Protein AF-A0A7W3YF95-F1 (afdb_monomer_lite)

Foldseek 3Di:
DVVVLVVVLVVLLVVLQVLLVVLQVQLVVLQCQLPPDDDPCSVLSPLSSLLSNLSSLLSNLLSVLSNQVSVDPPRDPSSVVSNVSSVVSNCVSVVVVVVQCVVLVVVVFDDDPSDTHD

Radius of gyration: 18.32 Å; chains: 1; bounding box: 46×23×56 Å

Structure (mmCIF, N/CA/C/O backbone):
data_AF-A0A7W3YF95-F1
#
_entry.id   AF-A0A7W3YF95-F1
#
loop_
_atom_site.group_PDB
_atom_site.id
_atom_site.type_symbol
_atom_site.label_atom_id
_atom_site.label_alt_id
_atom_site.label_comp_id
_atom_site.label_asym_id
_atom_site.label_entity_id
_atom_site.label_seq_id
_atom_site.pdbx_PDB_ins_code
_atom_site.Cartn_x
_atom_site.Cartn_y
_atom_site.Cartn_z
_atom_site.occupancy
_atom_site.B_iso_or_equiv
_atom_site.auth_seq_id
_atom_site.auth_comp_id
_atom_site.auth_asym_id
_atom_site.auth_atom_id
_atom_site.pdbx_PDB_model_num
ATOM 1 N N . MET A 1 1 ? -15.198 -8.357 27.337 1.00 64.00 1 MET A N 1
ATOM 2 C CA . MET A 1 1 ? -15.247 -8.335 25.852 1.00 64.00 1 MET A CA 1
ATOM 3 C C . MET A 1 1 ? -14.897 -6.977 25.227 1.00 64.00 1 MET A C 1
ATOM 5 O O . MET A 1 1 ? -14.046 -6.956 24.349 1.00 64.00 1 MET A O 1
ATOM 9 N N . LYS A 1 2 ? -15.464 -5.840 25.678 1.00 70.44 2 LYS A N 1
ATOM 10 C CA . LYS A 1 2 ? -15.168 -4.498 25.109 1.00 70.44 2 LYS A CA 1
ATOM 11 C C . LYS A 1 2 ? -13.680 -4.102 25.142 1.00 70.44 2 LYS A C 1
ATOM 13 O O . LYS A 1 2 ? -13.171 -3.589 24.153 1.00 70.44 2 LYS A O 1
ATOM 18 N N . HIS A 1 3 ? -12.972 -4.401 26.234 1.00 74.56 3 HIS A N 1
ATOM 19 C CA . HIS A 1 3 ? -11.532 -4.120 26.350 1.00 74.56 3 HIS A CA 1
ATOM 20 C C . HIS A 1 3 ? -10.676 -4.912 25.347 1.00 74.56 3 HIS A C 1
ATOM 22 O O . HIS A 1 3 ? -9.730 -4.368 24.787 1.00 74.56 3 HIS A O 1
ATOM 28 N N . ILE A 1 4 ? -11.056 -6.161 25.056 1.00 82.81 4 ILE A N 1
ATOM 29 C CA . ILE A 1 4 ? -10.351 -7.033 24.102 1.00 82.81 4 ILE A CA 1
ATOM 30 C C . ILE A 1 4 ? -10.532 -6.511 22.669 1.00 82.81 4 ILE A C 1
ATOM 32 O O . ILE A 1 4 ? -9.559 -6.377 21.936 1.00 82.81 4 ILE A O 1
ATOM 36 N N . LEU A 1 5 ? -11.757 -6.129 22.290 1.00 82.31 5 LEU A N 1
ATOM 37 C CA . LEU A 1 5 ? -12.040 -5.509 20.987 1.00 82.31 5 LEU A CA 1
ATOM 38 C C . LEU A 1 5 ? -11.282 -4.188 20.799 1.00 82.31 5 LEU A C 1
ATOM 40 O O . LEU A 1 5 ? -10.748 -3.932 19.724 1.00 82.31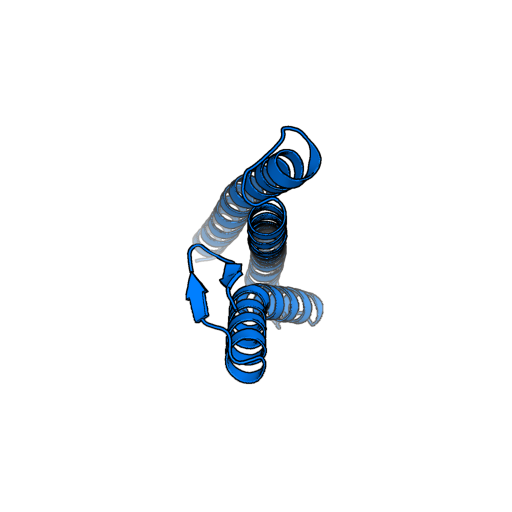 5 LEU A O 1
ATOM 44 N N . GLY A 1 6 ? -11.192 -3.372 21.854 1.00 85.00 6 GLY A N 1
ATOM 45 C CA . GLY A 1 6 ? -10.395 -2.146 21.843 1.00 85.00 6 GLY A CA 1
ATOM 46 C C . GLY A 1 6 ? -8.906 -2.414 21.612 1.00 85.00 6 GLY A C 1
ATOM 47 O O . GLY A 1 6 ? -8.300 -1.752 20.773 1.00 85.00 6 GLY A O 1
ATOM 48 N N . ALA A 1 7 ? -8.335 -3.403 22.306 1.00 88.75 7 ALA A N 1
ATOM 49 C CA . ALA A 1 7 ? -6.935 -3.788 22.144 1.00 88.75 7 ALA A CA 1
ATOM 50 C C . ALA A 1 7 ? -6.641 -4.324 20.732 1.00 88.75 7 ALA A C 1
ATOM 52 O O . ALA A 1 7 ? -5.705 -3.857 20.087 1.00 88.75 7 ALA A O 1
ATOM 53 N N . ILE A 1 8 ? -7.483 -5.227 20.215 1.00 88.56 8 ILE A N 1
ATOM 54 C CA . ILE A 1 8 ? -7.357 -5.781 18.855 1.00 88.56 8 ILE A CA 1
ATOM 55 C C . ILE A 1 8 ? -7.405 -4.668 17.806 1.00 88.56 8 ILE A C 1
ATOM 57 O O . ILE A 1 8 ? -6.591 -4.645 16.889 1.00 88.56 8 ILE A O 1
ATOM 61 N N . ARG A 1 9 ? -8.327 -3.713 17.957 1.00 89.31 9 ARG A N 1
ATOM 62 C CA . ARG A 1 9 ? -8.480 -2.583 17.036 1.00 89.31 9 ARG A CA 1
ATOM 63 C C . ARG A 1 9 ? -7.191 -1.773 16.896 1.00 89.31 9 ARG A C 1
ATOM 65 O O . ARG A 1 9 ? -6.783 -1.439 15.787 1.00 89.31 9 ARG A O 1
ATOM 72 N N . TRP A 1 10 ? -6.573 -1.438 18.025 1.00 92.94 10 TRP A N 1
ATOM 73 C CA . TRP A 1 10 ? -5.323 -0.686 18.042 1.00 92.94 10 TRP A CA 1
ATO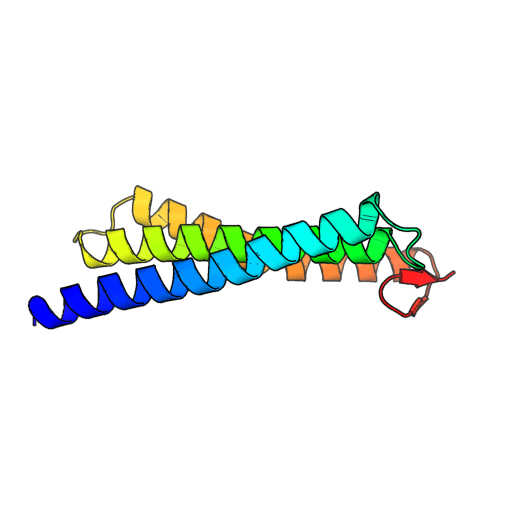M 74 C C . TRP A 1 10 ? -4.155 -1.516 17.523 1.00 92.94 10 TRP A C 1
ATOM 76 O O . TRP A 1 10 ? -3.362 -1.005 16.741 1.00 92.94 10 TRP A O 1
ATOM 86 N N . LEU A 1 11 ? -4.084 -2.796 17.891 1.00 94.19 11 LEU A N 1
ATOM 87 C CA . LEU A 1 11 ? -3.046 -3.705 17.412 1.00 94.19 11 LEU A CA 1
ATOM 88 C C . LEU A 1 11 ? -3.069 -3.836 15.884 1.00 94.19 11 LEU A C 1
ATOM 90 O O . LEU A 1 11 ? -2.025 -3.704 15.251 1.00 94.19 11 LEU A O 1
ATOM 94 N N . LEU A 1 12 ? -4.252 -4.013 15.286 1.00 92.69 12 LEU A N 1
ATOM 95 C CA . LEU A 1 12 ? -4.423 -4.054 13.831 1.00 92.69 12 LEU A CA 1
ATOM 96 C C . LEU A 1 12 ? -3.994 -2.741 13.171 1.00 92.69 12 LEU A C 1
ATOM 98 O O . LEU A 1 12 ? -3.267 -2.764 12.182 1.00 92.69 12 LEU A O 1
ATOM 102 N N . LEU A 1 13 ? -4.396 -1.597 13.736 1.00 94.56 13 LEU A N 1
ATOM 103 C CA . LEU A 1 13 ? -3.999 -0.293 13.211 1.00 94.56 13 LEU A CA 1
ATOM 104 C C . LEU A 1 13 ? -2.476 -0.119 13.241 1.00 94.56 13 LEU A C 1
ATOM 106 O O . LEU A 1 13 ? -1.892 0.249 12.226 1.00 94.56 13 LEU A O 1
ATOM 110 N N . PHE A 1 14 ? -1.824 -0.408 14.370 1.00 97.06 14 PHE A N 1
ATOM 111 C CA . PHE A 1 14 ? -0.372 -0.278 14.486 1.00 97.06 14 PHE A CA 1
ATOM 112 C C . PHE A 1 14 ? 0.370 -1.235 13.556 1.00 97.06 14 PHE A C 1
ATOM 114 O O . PHE A 1 14 ? 1.316 -0.811 12.898 1.00 97.06 14 PHE A O 1
ATOM 121 N N . ALA A 1 15 ? -0.082 -2.485 13.435 1.00 96.38 15 ALA A N 1
ATOM 122 C CA . ALA A 1 15 ? 0.501 -3.441 12.497 1.00 96.38 15 ALA A CA 1
ATOM 123 C C . ALA A 1 15 ? 0.426 -2.923 11.049 1.00 96.38 15 ALA A C 1
ATOM 125 O O . ALA A 1 15 ? 1.431 -2.909 10.340 1.00 96.38 15 ALA A O 1
ATOM 126 N N . CYS A 1 16 ? -0.740 -2.418 10.637 1.00 96.62 16 CYS A N 1
ATOM 127 C CA . CYS A 1 16 ? -0.943 -1.816 9.323 1.00 96.62 16 CYS A CA 1
ATOM 128 C C . CYS A 1 16 ? -0.102 -0.551 9.102 1.00 96.62 16 CYS A C 1
ATOM 130 O O . CYS A 1 16 ? 0.427 -0.362 8.009 1.00 96.62 16 CYS A O 1
ATOM 132 N N . LEU A 1 17 ? 0.045 0.307 10.115 1.00 97.56 17 LEU A N 1
ATOM 133 C CA . LEU A 1 17 ? 0.872 1.514 10.028 1.00 97.56 17 LEU A CA 1
ATOM 134 C C . LEU A 1 17 ? 2.356 1.174 9.883 1.00 97.56 17 LEU A C 1
ATOM 136 O O . LEU A 1 17 ? 3.020 1.732 9.015 1.00 97.56 17 LEU A O 1
ATOM 140 N N . ILE A 1 18 ? 2.867 0.242 10.692 1.00 98.06 18 ILE A N 1
ATOM 141 C CA . ILE A 1 18 ? 4.266 -0.199 10.634 1.00 98.06 18 ILE A CA 1
ATOM 142 C C . ILE A 1 18 ? 4.557 -0.839 9.275 1.00 98.06 18 ILE A C 1
ATOM 144 O O . ILE A 1 18 ? 5.522 -0.465 8.608 1.00 98.06 18 ILE A O 1
ATOM 148 N N . TRP A 1 19 ? 3.700 -1.762 8.831 1.00 97.62 19 TRP A N 1
ATOM 149 C CA . TRP A 1 19 ? 3.858 -2.415 7.534 1.00 97.62 19 TRP A CA 1
ATOM 150 C C . TRP A 1 19 ? 3.745 -1.421 6.372 1.00 97.62 19 TRP A C 1
ATOM 152 O O . TRP A 1 19 ? 4.577 -1.423 5.466 1.00 97.62 19 TRP A O 1
ATOM 162 N N . GLY A 1 20 ? 2.771 -0.511 6.424 1.00 97.44 20 GLY A N 1
ATOM 163 C CA . GLY A 1 20 ? 2.604 0.534 5.419 1.00 97.44 20 GLY A CA 1
ATOM 164 C C . GLY A 1 20 ? 3.806 1.475 5.343 1.00 97.44 20 GLY A C 1
ATOM 165 O O . GLY A 1 20 ? 4.261 1.790 4.246 1.00 97.44 20 GLY A O 1
ATOM 166 N N . ALA A 1 21 ? 4.380 1.865 6.484 1.00 98.00 21 ALA A N 1
ATOM 167 C CA . ALA A 1 21 ? 5.579 2.699 6.537 1.00 98.00 21 ALA A CA 1
ATOM 168 C C . ALA A 1 21 ? 6.811 1.982 5.961 1.00 98.00 21 ALA A C 1
ATOM 170 O O . ALA A 1 21 ? 7.568 2.584 5.199 1.00 98.00 21 ALA A O 1
ATOM 171 N N . LEU A 1 22 ? 6.983 0.688 6.258 1.00 97.94 22 LEU A N 1
ATOM 172 C CA . LEU A 1 22 ? 8.045 -0.136 5.674 1.00 97.94 22 LEU A CA 1
ATOM 173 C C . LEU A 1 22 ? 7.938 -0.175 4.142 1.00 97.94 22 LEU A C 1
ATOM 175 O O . LEU A 1 22 ? 8.932 0.005 3.433 1.00 97.94 22 LEU A O 1
ATOM 179 N N . GLN A 1 23 ? 6.724 -0.381 3.628 1.00 97.75 23 GLN A N 1
ATOM 180 C CA . GLN A 1 23 ? 6.475 -0.439 2.191 1.00 97.75 23 GLN A CA 1
ATOM 181 C C . GLN A 1 23 ? 6.660 0.922 1.526 1.00 97.75 23 GLN A C 1
ATOM 183 O O . GLN A 1 23 ? 7.291 0.993 0.474 1.00 97.75 23 GLN A O 1
ATOM 188 N N . LEU A 1 24 ? 6.206 2.003 2.163 1.00 97.81 24 LEU A N 1
ATOM 189 C CA . LEU A 1 24 ? 6.402 3.362 1.669 1.00 97.81 24 LEU A CA 1
ATOM 190 C C . LEU A 1 24 ? 7.888 3.727 1.599 1.00 97.81 24 LEU A C 1
ATOM 192 O O . LEU A 1 24 ? 8.342 4.234 0.578 1.00 97.81 24 LEU A O 1
ATOM 196 N N . ASN A 1 25 ? 8.663 3.400 2.636 1.00 98.19 25 ASN A N 1
ATOM 197 C CA . ASN A 1 25 ? 10.111 3.598 2.635 1.00 98.19 25 ASN A CA 1
ATOM 198 C C . ASN A 1 25 ? 10.781 2.837 1.481 1.00 98.19 25 ASN A C 1
ATOM 200 O O . ASN A 1 25 ? 11.588 3.392 0.739 1.00 98.19 25 ASN A O 1
ATOM 204 N N . GLY A 1 26 ? 10.393 1.577 1.270 1.00 96.00 26 GLY A N 1
ATOM 205 C CA . GLY A 1 26 ? 10.880 0.796 0.137 1.00 96.00 26 GLY A CA 1
ATOM 206 C C . GLY A 1 26 ? 10.448 1.350 -1.225 1.00 96.00 26 GLY A C 1
ATOM 207 O O . GLY A 1 26 ? 11.204 1.241 -2.186 1.00 96.00 26 GLY A O 1
ATOM 208 N N . ALA A 1 27 ? 9.258 1.950 -1.323 1.00 96.44 27 ALA A N 1
ATOM 209 C CA . ALA A 1 27 ? 8.784 2.605 -2.540 1.00 96.44 27 ALA A CA 1
ATOM 210 C C . ALA A 1 27 ? 9.612 3.856 -2.861 1.00 96.44 27 ALA A C 1
ATOM 212 O O . ALA A 1 27 ? 10.035 4.023 -4.001 1.00 96.44 27 ALA A O 1
ATOM 213 N N . VAL A 1 28 ? 9.900 4.688 -1.853 1.00 96.62 28 VAL A N 1
ATOM 214 C CA . VAL A 1 28 ? 10.771 5.867 -1.988 1.00 96.62 28 VAL A CA 1
ATOM 215 C C . VAL A 1 28 ? 12.176 5.452 -2.411 1.00 96.62 28 VAL A C 1
ATOM 217 O O . VAL A 1 28 ? 12.719 6.021 -3.354 1.00 96.62 28 VAL A O 1
ATOM 220 N N . PHE A 1 29 ? 12.739 4.421 -1.777 1.00 94.50 29 PHE A N 1
ATOM 221 C CA . PHE A 1 29 ? 14.044 3.886 -2.160 1.00 94.50 29 PHE A CA 1
ATOM 222 C C . PHE A 1 29 ? 14.063 3.394 -3.613 1.00 94.50 29 PHE A C 1
ATOM 224 O O . PHE A 1 29 ? 14.962 3.748 -4.369 1.00 94.50 29 PHE A O 1
ATOM 231 N N . ALA A 1 30 ? 13.063 2.612 -4.026 1.00 93.12 30 ALA A N 1
ATOM 232 C CA . ALA A 1 30 ? 12.982 2.097 -5.389 1.00 93.12 30 ALA A CA 1
ATOM 233 C C . ALA A 1 30 ? 12.785 3.221 -6.423 1.00 93.12 30 ALA A C 1
ATOM 235 O O . ALA A 1 30 ? 13.411 3.197 -7.478 1.00 93.12 30 ALA A O 1
ATOM 236 N N . ALA A 1 31 ? 11.977 4.238 -6.111 1.00 93.69 31 ALA A N 1
ATOM 237 C CA . ALA A 1 31 ? 11.813 5.413 -6.966 1.00 93.69 31 ALA A CA 1
ATOM 238 C C . ALA A 1 31 ? 13.123 6.205 -7.096 1.00 93.69 31 ALA A C 1
ATOM 240 O O . ALA A 1 31 ? 13.495 6.616 -8.194 1.00 93.69 31 ALA A O 1
ATOM 241 N N . TRP A 1 32 ? 13.860 6.363 -5.995 1.00 93.50 32 TRP A N 1
ATOM 242 C CA . TRP A 1 32 ? 15.185 6.973 -6.012 1.00 93.50 32 TRP A CA 1
ATOM 243 C C . TRP A 1 32 ? 16.191 6.146 -6.825 1.00 93.50 32 TRP A C 1
ATOM 245 O O . TRP A 1 32 ? 16.931 6.714 -7.618 1.00 93.50 32 TRP A O 1
ATOM 255 N N . ALA A 1 33 ? 16.182 4.815 -6.710 1.00 90.81 33 ALA A N 1
ATOM 256 C CA . ALA A 1 33 ? 17.042 3.928 -7.497 1.00 90.81 33 ALA A CA 1
ATOM 257 C C . ALA A 1 33 ? 16.707 3.931 -9.003 1.00 90.81 33 ALA A C 1
ATOM 259 O O . ALA A 1 33 ? 17.585 3.687 -9.830 1.00 90.81 33 ALA A O 1
ATOM 260 N N . ALA A 1 34 ? 15.453 4.221 -9.364 1.00 89.00 34 ALA A N 1
ATOM 261 C CA . ALA A 1 34 ? 15.033 4.380 -10.753 1.00 89.00 34 ALA A CA 1
ATOM 262 C C . ALA A 1 34 ? 15.491 5.717 -11.363 1.00 89.00 34 ALA A C 1
ATOM 264 O O . ALA A 1 34 ? 15.831 5.754 -12.543 1.00 89.00 34 ALA A O 1
ATOM 265 N N . ALA A 1 35 ? 15.483 6.803 -10.578 1.00 85.38 35 ALA A N 1
ATOM 266 C CA . ALA A 1 35 ? 15.706 8.167 -11.072 1.00 85.38 35 ALA A CA 1
ATOM 267 C C . ALA A 1 35 ? 17.100 8.754 -10.774 1.00 85.38 35 ALA A C 1
ATOM 269 O O . ALA A 1 35 ? 17.515 9.694 -11.444 1.00 85.38 35 ALA A O 1
ATOM 270 N N . GLY A 1 36 ? 17.789 8.265 -9.742 1.00 78.50 36 GLY A N 1
ATOM 271 C CA . GLY A 1 36 ? 19.018 8.855 -9.210 1.00 78.50 36 GLY A CA 1
ATOM 272 C C . GLY A 1 36 ? 20.292 8.298 -9.857 1.00 78.50 36 GLY A C 1
ATOM 273 O O . GLY A 1 36 ? 20.787 8.877 -10.822 1.00 78.50 36 GLY A O 1
ATOM 274 N N . PRO A 1 37 ? 20.892 7.228 -9.306 1.00 78.81 37 PRO A N 1
ATOM 275 C CA . PRO A 1 37 ? 22.112 6.638 -9.856 1.00 78.81 37 PRO A CA 1
ATOM 276 C C . PRO A 1 37 ? 21.840 5.855 -11.155 1.00 78.81 37 PRO A C 1
ATOM 278 O O . PRO A 1 37 ? 20.739 5.328 -11.327 1.00 78.81 37 PRO A O 1
ATOM 281 N N . PRO A 1 38 ? 22.836 5.705 -12.056 1.00 76.88 38 PRO A N 1
ATOM 282 C CA . PRO A 1 38 ? 22.709 4.835 -13.221 1.00 76.88 38 PRO A CA 1
ATOM 283 C C . PRO A 1 38 ? 22.492 3.392 -12.755 1.00 76.88 38 PRO A C 1
ATOM 285 O O . PRO A 1 38 ? 23.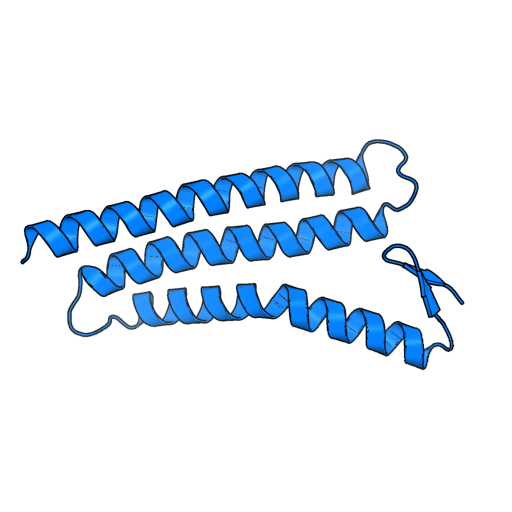414 2.722 -12.291 1.00 76.88 38 PRO A O 1
ATOM 288 N N . SER A 1 39 ? 21.249 2.924 -12.841 1.00 78.12 39 SER A N 1
ATOM 289 C CA . SER A 1 39 ? 20.887 1.542 -12.551 1.00 78.12 39 SER A CA 1
ATOM 290 C C . SER A 1 39 ? 20.798 0.747 -13.850 1.00 78.12 39 SER A C 1
ATOM 292 O O . SER A 1 39 ? 20.401 1.263 -14.893 1.00 78.12 39 SER A O 1
ATOM 294 N N . ALA A 1 40 ? 21.165 -0.534 -13.800 1.00 80.19 40 ALA A N 1
ATOM 295 C CA . ALA A 1 40 ? 21.111 -1.411 -14.971 1.00 80.19 40 ALA A CA 1
ATOM 296 C C . ALA A 1 40 ? 19.673 -1.682 -15.467 1.00 80.19 40 ALA A C 1
ATOM 298 O O . ALA A 1 40 ? 19.489 -2.159 -16.585 1.00 80.19 40 ALA A O 1
ATOM 299 N N . ASN A 1 41 ? 18.657 -1.408 -14.636 1.00 83.19 41 ASN A N 1
ATOM 300 C CA . ASN A 1 41 ? 17.246 -1.624 -14.955 1.00 83.19 41 ASN A CA 1
ATOM 301 C C . ASN A 1 41 ? 16.333 -0.595 -14.242 1.00 83.19 41 ASN A C 1
ATOM 303 O O . ASN A 1 41 ? 15.676 -0.940 -13.253 1.00 83.19 41 ASN A O 1
ATOM 307 N N . PRO A 1 42 ? 16.281 0.667 -14.708 1.00 86.25 42 PRO A N 1
ATOM 308 C CA . PRO A 1 42 ? 15.469 1.715 -14.078 1.00 86.25 42 PRO A CA 1
ATOM 309 C C . PRO A 1 42 ? 13.962 1.428 -14.170 1.00 86.25 42 PRO A C 1
ATOM 311 O O . PRO A 1 42 ? 13.222 1.690 -13.222 1.00 86.25 42 PRO A O 1
ATOM 314 N N . GLU A 1 43 ? 13.518 0.811 -15.268 1.00 84.75 43 GLU A N 1
ATOM 315 C CA . GLU A 1 43 ? 12.140 0.348 -15.490 1.00 84.75 43 GLU A CA 1
ATOM 316 C C . GLU A 1 43 ? 11.697 -0.647 -14.402 1.00 84.75 43 GLU A C 1
ATOM 318 O O . GLU A 1 43 ? 10.626 -0.503 -13.808 1.00 84.75 43 GLU A O 1
ATOM 323 N N . GLY A 1 44 ? 12.550 -1.626 -14.077 1.00 86.38 44 GLY A N 1
ATOM 324 C CA . GLY A 1 44 ? 12.295 -2.604 -13.017 1.00 86.38 44 GLY A CA 1
ATOM 325 C C . GLY A 1 44 ? 12.190 -1.961 -11.632 1.00 86.38 44 GLY A C 1
ATOM 326 O O . GLY A 1 44 ? 11.292 -2.294 -10.856 1.00 86.38 44 GLY A O 1
ATOM 327 N N . TRP A 1 45 ? 13.047 -0.983 -11.328 1.00 90.81 45 TRP A N 1
ATOM 328 C CA . TRP A 1 45 ? 12.961 -0.224 -10.077 1.00 90.81 45 TRP A CA 1
ATOM 329 C C . TRP A 1 45 ? 11.676 0.602 -9.983 1.00 90.81 45 TRP A C 1
ATOM 331 O O . TRP A 1 45 ? 11.022 0.597 -8.938 1.00 90.81 45 TRP A O 1
ATOM 341 N N . LEU A 1 46 ? 11.251 1.234 -11.079 1.00 91.38 46 LEU A N 1
ATOM 342 C CA . LEU A 1 46 ? 9.978 1.952 -11.146 1.00 91.38 46 LEU A CA 1
ATOM 343 C C . LEU A 1 46 ? 8.781 0.998 -10.981 1.00 91.38 46 LEU A C 1
ATOM 345 O O . LEU A 1 46 ? 7.789 1.322 -10.318 1.00 91.38 46 LEU A O 1
ATOM 349 N N . PHE A 1 47 ? 8.875 -0.209 -11.546 1.00 90.00 47 PHE A N 1
ATOM 350 C CA . PHE A 1 47 ? 7.876 -1.259 -11.371 1.00 90.00 47 PHE A CA 1
ATOM 351 C C . PHE A 1 47 ? 7.729 -1.640 -9.893 1.00 90.00 47 PHE A C 1
ATOM 353 O O . PHE A 1 47 ? 6.618 -1.588 -9.354 1.00 90.00 47 PHE A O 1
ATOM 360 N N . VAL A 1 48 ? 8.850 -1.918 -9.218 1.00 91.38 48 VAL A N 1
ATOM 361 C CA . VAL A 1 48 ? 8.906 -2.225 -7.780 1.00 91.38 48 VAL A CA 1
ATOM 362 C C . VAL A 1 48 ? 8.377 -1.065 -6.935 1.00 91.38 48 VAL A C 1
ATOM 364 O O . VAL A 1 48 ? 7.603 -1.304 -6.005 1.00 91.38 48 VAL A O 1
ATOM 367 N N . ALA A 1 49 ? 8.743 0.178 -7.261 1.00 94.44 49 ALA A N 1
ATOM 368 C CA . ALA A 1 49 ? 8.276 1.369 -6.556 1.00 94.44 49 ALA A CA 1
ATOM 369 C C . ALA A 1 49 ? 6.744 1.467 -6.571 1.00 94.44 49 ALA A C 1
ATOM 371 O O . ALA A 1 49 ? 6.125 1.619 -5.518 1.00 94.44 49 ALA A O 1
ATOM 372 N N . GLY A 1 50 ? 6.126 1.287 -7.744 1.00 93.75 50 GLY A N 1
ATOM 373 C CA . GLY A 1 50 ? 4.668 1.286 -7.886 1.00 93.75 50 GLY A CA 1
ATOM 374 C C . GLY A 1 50 ? 3.986 0.180 -7.075 1.00 93.75 50 GLY A C 1
ATOM 375 O O . GLY A 1 50 ? 2.993 0.437 -6.396 1.00 93.75 50 GLY A O 1
ATOM 376 N N . ASN A 1 51 ? 4.542 -1.035 -7.073 1.00 94.69 51 ASN A N 1
ATOM 377 C CA . ASN A 1 51 ? 3.971 -2.155 -6.319 1.00 94.69 51 ASN A CA 1
ATOM 378 C C . ASN A 1 51 ? 4.063 -1.922 -4.806 1.00 94.69 51 ASN A C 1
ATOM 380 O O . ASN A 1 51 ? 3.092 -2.138 -4.082 1.00 94.69 51 ASN A O 1
ATOM 384 N N . ARG A 1 52 ? 5.210 -1.440 -4.315 1.00 95.81 52 ARG A N 1
ATOM 385 C CA . ARG A 1 52 ? 5.383 -1.108 -2.894 1.00 95.81 52 ARG A CA 1
ATOM 386 C C . ARG A 1 52 ? 4.487 0.048 -2.460 1.00 95.81 52 ARG A C 1
ATOM 388 O O . ARG A 1 52 ? 3.937 -0.003 -1.363 1.00 95.81 52 ARG A O 1
ATOM 395 N N . LEU A 1 53 ? 4.280 1.044 -3.322 1.00 96.88 53 LEU A N 1
ATOM 396 C CA . LEU A 1 53 ? 3.351 2.139 -3.055 1.00 96.88 53 LEU A CA 1
ATOM 397 C C . LEU A 1 53 ? 1.904 1.636 -2.938 1.00 96.88 53 LEU A C 1
ATOM 399 O O . LEU A 1 53 ? 1.197 2.034 -2.013 1.00 96.88 53 LEU A O 1
ATOM 403 N N . ALA A 1 54 ? 1.485 0.716 -3.813 1.00 96.69 54 ALA A N 1
ATOM 404 C CA . ALA A 1 54 ? 0.171 0.080 -3.726 1.00 96.69 54 ALA A CA 1
ATOM 405 C C . ALA A 1 54 ? 0.004 -0.696 -2.408 1.00 96.69 54 ALA A C 1
ATOM 407 O O . ALA A 1 54 ? -0.995 -0.515 -1.713 1.00 96.69 54 ALA A O 1
ATOM 408 N N . TRP A 1 55 ? 1.013 -1.473 -1.997 1.00 95.94 55 TRP A N 1
ATOM 409 C CA . TRP A 1 55 ? 1.018 -2.158 -0.699 1.00 95.94 55 TRP A CA 1
ATOM 410 C C . TRP A 1 55 ? 0.969 -1.196 0.494 1.00 95.94 55 TRP A C 1
ATOM 412 O O . TRP A 1 55 ? 0.263 -1.469 1.467 1.00 95.94 55 TRP A O 1
ATOM 422 N N . ALA A 1 56 ? 1.681 -0.068 0.434 1.00 97.62 56 ALA A N 1
ATOM 423 C CA . ALA A 1 56 ? 1.636 0.954 1.477 1.00 97.62 56 ALA A CA 1
ATOM 424 C C . ALA A 1 56 ? 0.229 1.558 1.604 1.00 97.62 56 ALA A C 1
ATOM 426 O O . ALA A 1 56 ? -0.347 1.565 2.693 1.00 97.62 56 ALA A O 1
ATOM 427 N N . GLY A 1 57 ? -0.359 1.977 0.478 1.00 97.38 57 GLY A N 1
ATOM 428 C CA . GLY A 1 57 ? -1.724 2.498 0.425 1.00 97.38 57 GLY A CA 1
ATOM 429 C C . GLY A 1 57 ? -2.753 1.483 0.923 1.00 97.38 57 GLY A C 1
ATOM 430 O O . GLY A 1 57 ? -3.575 1.813 1.777 1.00 97.38 57 GLY A O 1
ATOM 431 N N . ALA A 1 58 ? -2.659 0.227 0.475 1.00 97.25 58 ALA A N 1
ATOM 432 C CA . ALA A 1 58 ? -3.516 -0.859 0.942 1.00 97.25 58 ALA A CA 1
ATOM 433 C C . ALA A 1 58 ? -3.442 -1.035 2.462 1.00 97.25 58 ALA A C 1
ATOM 435 O O . ALA A 1 58 ? -4.470 -1.175 3.120 1.00 97.25 58 ALA A O 1
ATOM 436 N N . SER A 1 59 ? -2.236 -0.973 3.028 1.00 97.06 59 SER A N 1
ATOM 437 C CA . SER A 1 59 ? -2.010 -1.147 4.465 1.00 97.06 59 SER A CA 1
ATOM 438 C C . SER A 1 59 ? -2.641 -0.019 5.276 1.00 97.06 59 SER A C 1
ATOM 440 O O . SER A 1 59 ? -3.355 -0.286 6.240 1.00 97.06 59 SER A O 1
ATOM 442 N N . PHE A 1 60 ? -2.451 1.238 4.867 1.00 97.50 60 PHE A N 1
ATOM 443 C CA . PHE A 1 60 ? -3.049 2.383 5.559 1.00 97.50 60 PHE A CA 1
ATOM 444 C C . PHE A 1 60 ? -4.578 2.379 5.477 1.00 97.50 60 PHE A C 1
ATOM 446 O O . PHE A 1 60 ? -5.249 2.590 6.490 1.00 97.50 60 PHE A O 1
ATOM 453 N N . LEU A 1 61 ? -5.136 2.072 4.302 1.00 97.31 61 LEU A N 1
ATOM 454 C CA . LEU A 1 61 ? -6.583 1.985 4.108 1.00 97.31 61 LEU A CA 1
ATOM 455 C C . LEU A 1 61 ? -7.194 0.807 4.875 1.00 97.31 61 LEU A C 1
ATOM 457 O O . LEU A 1 61 ? -8.238 0.975 5.501 1.00 97.31 61 LEU A O 1
ATOM 461 N N . ALA A 1 62 ? -6.535 -0.355 4.897 1.00 96.06 62 ALA A N 1
ATOM 462 C CA . ALA A 1 62 ? -6.967 -1.505 5.687 1.00 96.06 62 ALA A CA 1
ATOM 463 C C . ALA A 1 62 ? -6.921 -1.206 7.190 1.00 96.06 62 ALA A C 1
ATOM 465 O O . ALA A 1 62 ? -7.888 -1.489 7.894 1.00 96.06 62 ALA A O 1
ATOM 466 N N . GLY A 1 63 ? -5.850 -0.573 7.678 1.00 94.88 63 GLY A N 1
ATOM 467 C CA . GLY A 1 63 ? -5.725 -0.156 9.074 1.00 94.88 63 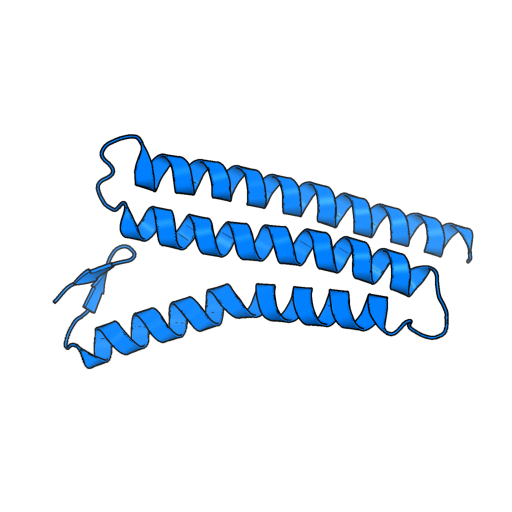GLY A CA 1
ATOM 468 C C . GLY A 1 63 ? -6.855 0.784 9.496 1.00 94.88 63 GLY A C 1
ATOM 469 O O . GLY A 1 63 ? -7.533 0.530 10.491 1.00 94.88 63 GLY A O 1
ATOM 470 N N . ALA A 1 64 ? -7.118 1.829 8.704 1.00 93.50 64 ALA A N 1
ATOM 471 C CA . ALA A 1 64 ? -8.215 2.764 8.948 1.00 93.50 64 ALA A CA 1
ATOM 472 C C . ALA A 1 64 ? -9.595 2.087 8.841 1.00 93.50 64 ALA A C 1
ATOM 474 O O . ALA A 1 64 ? -10.443 2.257 9.718 1.00 93.50 64 ALA A O 1
ATOM 475 N N . GLY A 1 65 ? -9.811 1.276 7.802 1.00 92.56 65 GLY A N 1
ATOM 476 C CA . GLY A 1 65 ? -11.058 0.555 7.562 1.00 92.56 65 GLY A CA 1
ATOM 477 C C . GLY A 1 65 ? -11.397 -0.415 8.693 1.00 92.56 65 GLY A C 1
ATOM 478 O O . GLY A 1 65 ? -12.498 -0.354 9.236 1.00 92.56 65 GLY A O 1
ATOM 479 N N . LEU A 1 66 ? -10.442 -1.251 9.115 1.00 91.56 66 LEU A N 1
ATOM 480 C CA . LEU A 1 66 ? -10.602 -2.178 10.240 1.00 91.56 66 LEU A CA 1
ATOM 481 C C . LEU A 1 66 ? -10.802 -1.435 11.564 1.00 91.56 66 LEU A C 1
ATOM 483 O O . LEU A 1 66 ? -11.630 -1.841 12.380 1.00 91.56 66 LEU A O 1
ATOM 487 N N . PHE A 1 67 ? -10.094 -0.322 11.773 1.00 90.94 67 PHE A N 1
ATOM 488 C CA . PHE A 1 67 ? -10.254 0.489 12.976 1.00 90.94 67 PHE A CA 1
ATOM 489 C C . PHE A 1 67 ? -11.685 1.030 13.112 1.00 90.94 67 PHE A C 1
ATOM 491 O O . PHE A 1 67 ? -12.286 0.947 14.187 1.00 90.94 67 PHE A O 1
ATOM 498 N N . LEU A 1 68 ? -12.254 1.542 12.019 1.00 88.75 68 LEU A N 1
ATOM 499 C CA . LEU A 1 68 ? -13.636 2.023 11.980 1.00 88.75 68 LEU A CA 1
ATOM 500 C C . LEU A 1 68 ? -14.644 0.870 12.090 1.00 88.75 68 LEU A C 1
ATOM 502 O O . LEU A 1 68 ? -15.590 0.961 12.870 1.00 88.75 68 LEU A O 1
ATOM 506 N N . LEU A 1 69 ? -14.399 -0.245 11.395 1.00 87.12 69 LEU A N 1
ATOM 507 C CA . LEU A 1 69 ? -15.257 -1.434 11.401 1.00 87.12 69 LEU A CA 1
ATOM 508 C C . LEU A 1 69 ? -15.431 -2.040 12.802 1.00 87.12 69 LEU A C 1
ATOM 510 O O . LEU A 1 69 ? -16.515 -2.487 13.166 1.00 87.12 69 LEU A O 1
ATOM 514 N N . VAL A 1 70 ? -14.360 -2.069 13.600 1.00 82.38 70 VAL A N 1
ATOM 515 C CA . VAL A 1 70 ? -14.399 -2.611 14.968 1.00 82.38 70 VAL A CA 1
ATOM 516 C C . VAL A 1 70 ? -15.068 -1.632 15.946 1.00 82.38 70 VAL A C 1
ATOM 518 O O . VAL A 1 70 ? -15.567 -2.055 16.990 1.00 82.38 70 VAL A O 1
ATOM 521 N N . ARG A 1 71 ? -15.107 -0.330 15.624 1.00 75.38 71 ARG A N 1
ATOM 522 C CA . ARG A 1 71 ? -15.748 0.709 16.447 1.00 75.38 71 ARG A CA 1
ATOM 523 C C . ARG A 1 71 ? -17.258 0.791 16.222 1.00 75.38 71 ARG A C 1
ATOM 525 O O . ARG A 1 71 ? -17.988 0.984 17.191 1.00 75.38 71 ARG A O 1
ATOM 532 N N . GLU A 1 72 ? -17.707 0.691 14.976 1.00 66.75 72 GLU A N 1
ATOM 533 C CA . GLU A 1 72 ? -19.087 0.986 14.586 1.00 66.75 72 GLU A CA 1
ATOM 534 C C . GLU A 1 72 ? -19.843 -0.281 14.165 1.00 66.75 72 GLU A C 1
ATOM 536 O O . GLU A 1 72 ? -19.413 -1.050 13.307 1.00 66.75 72 GLU A O 1
ATOM 541 N N . ARG A 1 73 ? -21.002 -0.504 14.792 1.00 69.81 73 ARG A N 1
ATOM 542 C CA . ARG A 1 73 ? -22.003 -1.490 14.371 1.00 69.81 73 ARG A CA 1
ATOM 543 C C . ARG A 1 73 ? -23.312 -0.723 14.164 1.00 69.81 73 ARG A C 1
ATOM 545 O O . ARG A 1 73 ? -23.779 -0.141 15.144 1.00 69.81 73 ARG A O 1
ATOM 552 N N . PRO A 1 74 ? -23.912 -0.707 12.957 1.00 71.69 74 PRO A N 1
ATOM 553 C CA . PRO A 1 74 ? -23.569 -1.451 11.730 1.00 71.69 74 PRO A CA 1
ATOM 554 C C . PRO A 1 74 ? -22.325 -0.928 10.981 1.00 71.69 74 PRO A C 1
ATOM 556 O O . PRO A 1 74 ? -21.821 0.147 11.283 1.00 71.69 74 PRO A O 1
ATOM 559 N N . ILE A 1 75 ? -21.839 -1.703 9.998 1.00 72.62 75 ILE A N 1
ATOM 560 C CA . ILE A 1 75 ? -20.696 -1.333 9.142 1.00 72.62 75 ILE A CA 1
ATOM 561 C C . ILE A 1 75 ? -21.009 -0.016 8.421 1.00 72.62 75 ILE A C 1
ATOM 563 O O . ILE A 1 75 ? -21.880 0.035 7.551 1.00 72.62 75 ILE A O 1
ATOM 567 N N . GLY A 1 76 ? -20.275 1.043 8.757 1.00 82.06 76 GLY A N 1
ATOM 568 C CA . GLY A 1 76 ? -20.363 2.315 8.050 1.00 82.06 76 GLY A CA 1
ATOM 569 C C . GLY A 1 76 ? -19.901 2.181 6.596 1.00 82.06 76 GLY A C 1
ATOM 570 O O . GLY A 1 76 ? -18.886 1.540 6.311 1.00 82.06 76 GLY A O 1
ATOM 571 N N . ARG A 1 77 ? -20.608 2.837 5.665 1.00 87.44 77 ARG A N 1
ATOM 572 C CA . ARG A 1 77 ? -20.251 2.871 4.229 1.00 87.44 77 ARG A CA 1
ATOM 573 C C . ARG A 1 77 ? -18.805 3.325 3.995 1.00 87.44 77 ARG A C 1
ATOM 575 O O . ARG A 1 77 ? -18.153 2.839 3.078 1.00 87.44 77 ARG A O 1
ATOM 582 N N . PHE A 1 78 ? -18.293 4.199 4.860 1.00 86.69 78 PHE A N 1
ATOM 583 C CA . PHE A 1 78 ? -16.903 4.654 4.835 1.00 86.69 78 PHE A CA 1
ATOM 584 C C . PHE A 1 78 ? -15.905 3.531 5.137 1.00 86.69 78 PHE A C 1
ATOM 586 O O . PHE A 1 78 ? -14.945 3.362 4.391 1.00 86.69 78 PHE A O 1
ATOM 593 N N . ALA A 1 79 ? -16.146 2.724 6.176 1.00 90.25 79 ALA A N 1
ATOM 594 C CA . ALA A 1 79 ? -15.286 1.586 6.502 1.00 90.25 79 ALA A CA 1
ATOM 595 C C . ALA A 1 79 ? -15.277 0.558 5.359 1.00 90.25 79 ALA A C 1
ATOM 597 O O . ALA A 1 79 ? -14.216 0.075 4.975 1.00 90.25 79 ALA A O 1
ATOM 598 N N . ALA A 1 80 ? -16.443 0.287 4.763 1.00 91.69 80 ALA A N 1
ATOM 599 C CA . ALA A 1 80 ? -16.546 -0.583 3.593 1.00 91.69 80 ALA A CA 1
ATOM 600 C C . ALA A 1 80 ? -15.770 -0.025 2.388 1.00 91.69 80 ALA A C 1
ATOM 602 O O . ALA A 1 80 ? -14.993 -0.753 1.778 1.00 91.69 80 ALA A O 1
ATOM 603 N N . GLY A 1 81 ? -15.921 1.268 2.080 1.00 94.69 81 GLY A N 1
ATOM 604 C CA . GLY A 1 81 ? -15.195 1.925 0.990 1.00 94.69 81 GLY A CA 1
ATOM 605 C C . GLY A 1 81 ? -13.674 1.846 1.151 1.00 94.69 81 GLY A C 1
ATOM 606 O O . GLY A 1 81 ? -12.976 1.515 0.195 1.00 94.69 81 GLY A O 1
ATOM 607 N N . LEU A 1 82 ? -13.162 2.064 2.368 1.00 94.25 82 LEU A N 1
ATOM 608 C CA . LEU A 1 82 ? -11.733 1.933 2.674 1.00 94.25 82 LEU A CA 1
ATOM 609 C C . LEU A 1 82 ? -11.227 0.502 2.467 1.00 94.25 82 LEU A C 1
ATOM 611 O O . LEU A 1 82 ? -10.165 0.310 1.883 1.00 94.25 82 LEU A O 1
ATOM 615 N N . LEU A 1 83 ? -11.987 -0.501 2.911 1.00 94.75 83 LEU A N 1
ATOM 616 C CA . LEU A 1 83 ? -11.609 -1.907 2.751 1.00 94.75 83 LEU A CA 1
ATOM 617 C C . LEU A 1 83 ? -11.661 -2.358 1.287 1.00 94.75 83 LEU A C 1
ATOM 619 O O . LEU A 1 83 ? -10.779 -3.092 0.852 1.00 94.75 83 LEU A O 1
ATOM 623 N N . ILE A 1 84 ? -12.642 -1.886 0.511 1.00 96.31 84 ILE A N 1
ATOM 624 C CA . ILE A 1 84 ? -12.715 -2.143 -0.934 1.00 96.31 84 ILE A CA 1
ATOM 625 C C . ILE A 1 84 ? -11.513 -1.512 -1.640 1.00 96.31 84 ILE A C 1
ATOM 627 O O . ILE A 1 84 ? -10.836 -2.185 -2.412 1.00 96.31 84 ILE A O 1
ATOM 631 N N . ALA A 1 85 ? -11.201 -0.248 -1.353 1.00 96.62 85 ALA A N 1
ATOM 632 C CA . ALA A 1 85 ? -10.038 0.419 -1.932 1.00 96.62 85 ALA A CA 1
ATOM 633 C C . ALA A 1 85 ? -8.722 -0.281 -1.544 1.00 96.62 85 ALA A C 1
ATOM 635 O O . ALA A 1 85 ? -7.863 -0.490 -2.398 1.00 96.62 85 ALA A O 1
ATOM 636 N N . ALA A 1 86 ? -8.589 -0.712 -0.284 1.00 96.19 86 ALA A N 1
ATOM 637 C CA . ALA A 1 86 ? -7.448 -1.501 0.170 1.00 96.19 86 ALA A CA 1
ATOM 638 C C . ALA A 1 86 ? -7.323 -2.816 -0.611 1.00 96.19 86 ALA A C 1
ATOM 640 O O . ALA A 1 86 ? -6.240 -3.150 -1.083 1.00 96.19 86 ALA A O 1
ATOM 641 N N . PHE A 1 87 ? -8.435 -3.530 -0.798 1.00 96.56 87 PHE A N 1
ATOM 642 C CA . PHE A 1 87 ? -8.477 -4.764 -1.574 1.00 96.56 87 PHE A CA 1
ATOM 643 C C . PHE A 1 87 ? -8.051 -4.543 -3.031 1.00 96.56 87 PHE A C 1
ATOM 645 O O . PHE A 1 87 ? -7.193 -5.265 -3.532 1.00 96.56 87 PHE A O 1
ATOM 652 N N . LEU A 1 88 ? -8.575 -3.508 -3.694 1.00 96.94 88 LEU A N 1
ATOM 653 C CA . LEU A 1 88 ? -8.194 -3.169 -5.069 1.00 96.94 88 LEU A CA 1
ATOM 654 C C . LEU A 1 88 ? -6.693 -2.870 -5.197 1.00 96.94 88 LEU A C 1
ATOM 656 O O . LEU A 1 88 ? -6.060 -3.319 -6.152 1.00 96.94 88 LEU A O 1
ATOM 660 N N . LEU A 1 89 ? -6.101 -2.176 -4.220 1.00 95.19 89 LEU A N 1
ATOM 661 C CA . LEU A 1 89 ? -4.660 -1.913 -4.198 1.00 95.19 89 LEU A CA 1
ATOM 662 C C . LEU A 1 89 ? -3.816 -3.173 -3.957 1.00 95.19 89 LEU A C 1
ATOM 664 O O . LEU A 1 89 ? -2.704 -3.245 -4.471 1.00 95.19 89 LEU A O 1
ATOM 668 N N . VAL A 1 90 ? -4.321 -4.172 -3.224 1.00 94.06 90 VAL A N 1
ATOM 669 C CA . VAL A 1 90 ? -3.648 -5.480 -3.086 1.00 94.06 90 VAL A CA 1
ATOM 670 C C . VAL A 1 90 ? -3.695 -6.266 -4.392 1.00 94.06 90 VAL A C 1
ATOM 672 O O . VAL A 1 90 ? -2.714 -6.914 -4.743 1.00 94.06 90 VAL A O 1
ATOM 675 N N . VAL A 1 91 ? -4.808 -6.207 -5.125 1.00 93.94 91 VAL A N 1
ATOM 676 C CA . VAL A 1 91 ? -4.960 -6.902 -6.415 1.00 93.94 91 VAL A CA 1
ATOM 677 C C . VAL A 1 91 ? -4.113 -6.248 -7.511 1.00 93.94 91 VAL A C 1
ATOM 679 O O . VAL A 1 91 ? -3.568 -6.944 -8.367 1.00 93.94 91 VAL A O 1
ATOM 682 N N . PHE A 1 92 ? -3.959 -4.923 -7.468 1.00 92.44 92 PHE A N 1
ATOM 683 C CA . PHE A 1 92 ? -3.225 -4.137 -8.460 1.00 92.44 92 PHE A CA 1
ATOM 684 C C . PHE A 1 92 ? -1.842 -4.695 -8.860 1.00 92.44 92 PHE A C 1
ATOM 686 O O . PHE A 1 92 ? -1.636 -4.875 -10.060 1.00 92.44 92 PHE A O 1
ATOM 693 N N . PRO A 1 93 ? -0.892 -4.991 -7.944 1.00 88.81 93 PRO A N 1
ATOM 694 C CA . PRO A 1 93 ? 0.429 -5.493 -8.326 1.00 88.81 93 PRO A CA 1
ATOM 695 C C . PRO A 1 93 ? 0.365 -6.814 -9.104 1.00 88.81 93 PRO A C 1
ATOM 697 O O . PRO A 1 93 ? 1.087 -6.959 -10.087 1.00 88.81 93 PRO A O 1
ATOM 700 N N . TYR A 1 94 ? -0.535 -7.729 -8.729 1.00 89.62 94 TYR A N 1
ATOM 701 C CA . TYR A 1 94 ? -0.710 -9.008 -9.425 1.00 89.62 94 TYR A CA 1
ATOM 702 C C . TYR A 1 94 ? -1.314 -8.821 -10.817 1.00 89.62 94 TYR A C 1
ATOM 704 O O . TYR A 1 94 ? -0.823 -9.385 -11.791 1.00 89.62 94 TYR A O 1
ATOM 712 N N . ALA A 1 95 ? -2.353 -7.988 -10.930 1.00 89.81 95 ALA A N 1
ATOM 713 C CA . ALA A 1 95 ? -2.964 -7.677 -12.219 1.00 89.81 95 ALA A CA 1
ATOM 714 C C . ALA A 1 95 ? -1.965 -6.986 -13.160 1.00 89.81 95 ALA A C 1
ATOM 716 O O . ALA A 1 95 ? -1.902 -7.286 -14.349 1.00 89.81 95 ALA A O 1
ATOM 717 N N . ARG A 1 96 ? -1.149 -6.077 -12.621 1.00 87.12 96 ARG A N 1
ATOM 718 C CA . ARG A 1 96 ? -0.120 -5.365 -13.378 1.00 87.12 96 ARG A CA 1
ATOM 719 C C . ARG A 1 96 ? 0.980 -6.302 -13.875 1.00 87.12 96 ARG A C 1
ATOM 721 O O . ARG A 1 96 ? 1.408 -6.154 -15.016 1.00 87.12 96 ARG A O 1
ATOM 728 N N . GLU A 1 97 ? 1.432 -7.237 -13.043 1.00 86.19 97 GLU A N 1
ATOM 729 C CA . GLU A 1 97 ? 2.409 -8.261 -13.430 1.00 86.19 97 GLU A CA 1
ATOM 730 C C . GLU A 1 97 ? 1.856 -9.166 -14.532 1.00 86.19 97 GLU A C 1
ATOM 732 O O . GLU A 1 97 ? 2.501 -9.321 -15.565 1.00 86.19 97 GLU A O 1
ATOM 737 N N . PHE A 1 98 ? 0.618 -9.643 -14.376 1.00 87.38 98 PHE A N 1
ATOM 738 C CA . PHE A 1 98 ? -0.066 -10.448 -15.387 1.00 87.38 98 PHE A CA 1
ATOM 739 C C . PHE A 1 98 ? -0.123 -9.739 -16.750 1.00 87.38 98 PHE A C 1
ATOM 741 O O . PHE A 1 98 ? 0.309 -10.294 -17.756 1.00 87.38 98 PHE A O 1
ATOM 748 N N . VAL A 1 99 ? -0.566 -8.475 -16.778 1.00 87.69 99 VAL A N 1
ATOM 749 C CA . VAL A 1 99 ? -0.635 -7.671 -18.014 1.00 87.69 99 VAL A CA 1
ATOM 750 C C . VAL A 1 99 ? 0.749 -7.439 -18.629 1.00 87.69 99 VAL A C 1
ATOM 752 O O . VAL A 1 99 ? 0.877 -7.373 -19.851 1.00 87.69 99 VAL A O 1
ATOM 755 N N . ALA A 1 100 ? 1.791 -7.279 -17.811 1.00 84.06 100 ALA A N 1
ATOM 756 C CA . ALA A 1 100 ? 3.146 -7.072 -18.311 1.00 84.06 100 ALA A CA 1
ATOM 757 C C . ALA A 1 100 ? 3.722 -8.345 -18.954 1.00 84.06 100 ALA A C 1
ATOM 759 O O . ALA A 1 100 ? 4.348 -8.262 -20.012 1.00 84.06 100 ALA A O 1
ATOM 760 N N . THR A 1 101 ? 3.481 -9.513 -18.352 1.00 84.12 101 THR A N 1
ATOM 761 C CA . THR A 1 101 ? 3.883 -10.811 -18.908 1.00 84.12 101 THR A CA 1
ATOM 762 C C . THR A 1 101 ? 3.159 -11.112 -20.217 1.00 84.12 101 THR A C 1
ATOM 764 O O . THR A 1 101 ? 3.812 -11.474 -21.193 1.00 84.12 101 THR A O 1
ATOM 767 N N . ASP A 1 102 ? 1.844 -10.901 -20.256 1.00 84.81 102 ASP A N 1
ATOM 768 C CA . ASP A 1 102 ? 1.001 -11.155 -21.430 1.00 84.81 102 ASP A CA 1
ATOM 769 C C . ASP A 1 102 ? 1.457 -10.327 -22.641 1.00 84.81 102 ASP A C 1
ATOM 771 O O . ASP A 1 102 ? 1.818 -10.868 -23.684 1.00 84.81 102 ASP A O 1
ATOM 775 N N . LYS A 1 103 ? 1.642 -9.014 -22.446 1.00 84.88 103 LYS A N 1
ATOM 776 C CA . LYS A 1 103 ? 2.182 -8.119 -23.485 1.00 84.88 103 LYS A CA 1
ATOM 777 C C . LYS A 1 103 ? 3.557 -8.540 -24.000 1.00 84.88 103 LYS A C 1
ATOM 779 O O . LYS A 1 103 ? 3.869 -8.308 -25.167 1.00 84.88 103 LYS A O 1
ATOM 784 N N . CYS A 1 104 ? 4.405 -9.100 -23.137 1.00 84.94 104 CYS A N 1
ATOM 785 C CA . CYS A 1 104 ? 5.718 -9.575 -23.556 1.00 84.94 104 CYS A CA 1
ATOM 786 C C . CYS A 1 104 ? 5.602 -10.797 -24.473 1.00 84.94 104 CYS A C 1
ATOM 788 O O . CYS A 1 104 ? 6.221 -10.814 -25.540 1.00 84.94 104 CYS A O 1
ATOM 790 N N . LEU A 1 105 ? 4.771 -11.770 -24.088 1.00 85.50 105 LEU A N 1
ATOM 791 C CA . LEU A 1 105 ? 4.513 -12.983 -24.864 1.00 85.50 105 LEU A CA 1
ATOM 792 C C . LEU A 1 105 ? 3.883 -12.657 -26.223 1.00 85.50 105 LEU A C 1
ATOM 794 O O . LEU A 1 105 ? 4.380 -13.1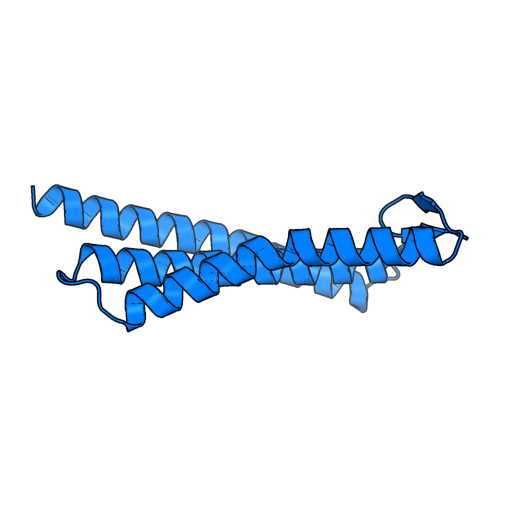22 -27.247 1.00 85.50 105 LEU A O 1
ATOM 798 N N . ASP A 1 106 ? 2.885 -11.772 -26.248 1.00 87.31 106 ASP A N 1
ATOM 799 C CA . ASP A 1 106 ? 2.237 -11.310 -27.483 1.00 87.31 106 ASP A CA 1
ATOM 800 C C . ASP A 1 106 ? 3.212 -10.616 -28.443 1.00 87.31 106 ASP A C 1
ATOM 802 O O . ASP A 1 106 ? 3.056 -10.659 -29.662 1.00 87.31 106 ASP A O 1
ATOM 806 N N . SER A 1 107 ? 4.257 -9.980 -27.905 1.00 83.50 107 SER A N 1
ATOM 807 C CA . SER A 1 107 ? 5.278 -9.290 -28.699 1.00 83.50 107 SER A CA 1
ATOM 808 C C . SER A 1 107 ? 6.378 -10.207 -29.258 1.00 83.50 107 SER A C 1
ATOM 810 O O . SER A 1 107 ? 7.316 -9.704 -29.893 1.00 83.50 107 SER A O 1
ATOM 812 N N . GLY A 1 108 ? 6.267 -11.522 -29.018 1.00 83.81 108 GLY A N 1
ATOM 813 C CA . GLY A 1 108 ? 7.256 -12.543 -29.374 1.00 83.81 108 GLY A CA 1
ATOM 814 C C . GLY A 1 108 ? 8.484 -12.562 -28.460 1.00 83.81 108 GLY A C 1
ATOM 815 O O . GLY A 1 108 ? 9.492 -13.165 -28.815 1.00 83.81 108 GLY A O 1
ATOM 816 N N . GLY A 1 109 ? 8.424 -11.871 -27.319 1.00 83.12 109 GLY A N 1
ATOM 817 C CA . GLY A 1 109 ? 9.518 -11.782 -26.362 1.00 83.12 109 GLY A CA 1
ATOM 818 C C . GLY A 1 109 ? 9.484 -12.880 -25.301 1.00 83.12 109 GLY A C 1
ATOM 819 O O . GLY A 1 109 ? 8.526 -13.638 -25.150 1.00 83.12 109 GLY A O 1
ATOM 820 N N . ARG A 1 110 ? 10.551 -12.935 -24.511 1.00 81.31 110 ARG A N 1
ATOM 821 C CA . ARG A 1 110 ? 10.699 -13.778 -23.329 1.00 81.31 110 ARG A CA 1
ATOM 822 C C . ARG A 1 110 ? 10.995 -12.912 -22.111 1.00 81.31 110 ARG A C 1
ATOM 824 O O . ARG A 1 110 ? 11.800 -11.982 -22.153 1.00 81.31 110 ARG A O 1
ATOM 831 N N . TRP A 1 111 ? 10.366 -13.254 -20.994 1.00 77.38 111 TRP A N 1
ATOM 832 C CA . TRP A 1 111 ? 10.612 -12.596 -19.716 1.00 77.38 111 TR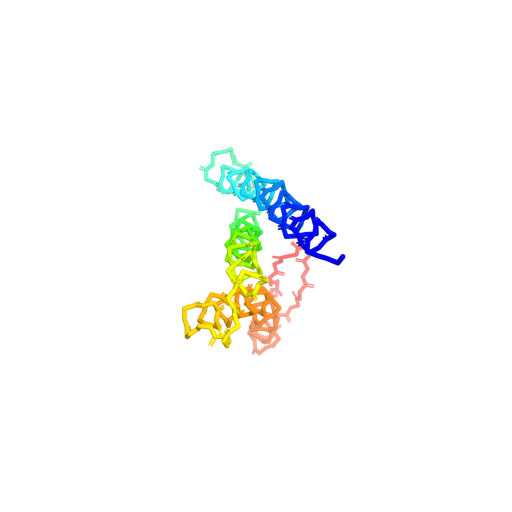P A CA 1
ATOM 833 C C . TRP A 1 111 ? 11.974 -13.021 -19.136 1.00 77.38 111 TRP A C 1
ATOM 835 O O . TRP A 1 111 ? 12.246 -14.217 -19.012 1.00 77.38 111 TRP A O 1
ATOM 845 N N . SER A 1 112 ? 12.835 -12.060 -18.790 1.00 76.06 112 SER A N 1
ATOM 846 C CA . SER A 1 112 ? 14.151 -12.280 -18.163 1.00 76.06 112 SER A CA 1
ATOM 847 C C . SER A 1 112 ? 14.457 -11.139 -17.197 1.00 76.06 112 SER A C 1
ATOM 849 O O . SER A 1 112 ? 14.328 -9.987 -17.586 1.00 76.06 112 SER A O 1
ATOM 851 N N . ASP A 1 113 ? 14.875 -11.425 -15.961 1.00 67.94 113 ASP A N 1
ATOM 852 C CA . ASP A 1 113 ? 15.327 -10.426 -14.969 1.00 67.94 113 ASP A CA 1
ATOM 853 C C . ASP A 1 113 ? 14.463 -9.153 -14.876 1.00 67.94 113 ASP A C 1
ATOM 855 O O . ASP A 1 113 ? 14.959 -8.026 -14.945 1.00 67.94 113 ASP A O 1
ATOM 859 N N . LEU A 1 114 ? 13.145 -9.337 -14.715 1.00 65.75 114 LEU A N 1
ATOM 860 C CA . LEU A 1 114 ? 12.157 -8.252 -14.578 1.00 65.75 114 LEU A CA 1
ATOM 861 C C . LEU A 1 114 ? 12.027 -7.349 -15.818 1.00 65.75 114 LEU A C 1
ATOM 863 O O . LEU A 1 114 ? 11.564 -6.214 -15.710 1.00 65.75 114 LEU A O 1
ATOM 867 N N . ARG A 1 115 ? 12.434 -7.828 -16.996 1.00 68.69 115 ARG A N 1
ATOM 868 C CA . ARG A 1 115 ? 12.277 -7.128 -18.274 1.00 68.69 115 ARG A CA 1
ATOM 869 C C . ARG A 1 115 ? 11.824 -8.083 -19.373 1.00 68.69 115 ARG A C 1
ATOM 871 O O . ARG A 1 115 ? 12.151 -9.270 -19.376 1.00 68.69 115 ARG A O 1
ATOM 878 N N . CYS A 1 116 ? 11.083 -7.541 -20.331 1.00 73.44 116 CYS A N 1
ATOM 879 C CA . CYS A 1 116 ? 10.801 -8.249 -21.569 1.00 73.44 116 CYS A CA 1
ATOM 880 C C . CYS A 1 116 ? 12.023 -8.150 -22.489 1.00 73.44 116 CYS A C 1
ATOM 882 O O . CYS A 1 116 ? 12.517 -7.051 -22.747 1.00 73.44 116 CYS A O 1
ATOM 884 N N . VAL A 1 117 ? 12.522 -9.289 -22.961 1.00 77.19 117 VAL A N 1
ATOM 885 C CA . VAL A 1 117 ? 13.614 -9.373 -23.936 1.00 77.19 117 VAL A CA 1
ATOM 886 C C . VAL A 1 117 ? 13.037 -9.953 -25.218 1.00 77.19 117 VAL A C 1
ATOM 888 O O . VAL A 1 117 ? 12.348 -10.966 -25.161 1.00 77.19 117 VAL A O 1
ATOM 891 N N . ARG A 1 118 ? 13.277 -9.302 -26.353 1.00 69.19 118 ARG A N 1
ATOM 892 C CA . ARG A 1 118 ? 12.878 -9.805 -27.670 1.00 69.19 118 ARG A CA 1
ATOM 893 C C . ARG A 1 118 ? 13.994 -10.647 -28.275 1.00 69.19 118 ARG A C 1
ATOM 895 O O . ARG A 1 118 ? 15.167 -10.256 -28.084 1.00 69.19 118 ARG A O 1
#

Sequence (118 aa):
MKHILGAIRWLLLFACLIWGALQLNGAVFAAWAAAGPPSANPEGWLFVAGNRLAWAGASFLAGAGLFLLVRERPIGRFAAGLLIAAFLLVVFPYAREFVATDKCLDSGGRWSDLRCVR

Organism: NCBI:txid2759900

pLDDT: mean 88.32, std 8.69, range [64.0, 98.19]

Secondary structure (DSSP, 8-state):
-HHHHHHHHHHHHHHHHHHHHHHHHHHHHHHHHHHSS--S-HHHHHHHHHHHHHHHHHHHHHHHHHHHHHH-SS--HHHHHHHHHHHHHHHHHHHHHHHHHHHHHHTT-EEETTEEE-